Protein AF-A0A7S6S3A2-F1 (afdb_monomer)

Foldseek 3Di:
DDPDDPDDDDPPPCVCVVLVVLLVLLVVLLVLLLVLLVVLLVLVLVCQAPPFDQDPDPVLQVQCVVVLDSVSSVVVSVVVSVVLSVVLNVCSRPPVSVVSSVVSSVVSVVVVVVSVVCVVCVPDVVVVVVCCVPDDVSRTHHRDD

pLDDT: mean 70.83, std 6.96, range [51.78, 80.69]

Secondary structure (DSSP, 8-state):
-------------TTHHHHHHHHHHHHHHHHHHHHHHHHHHHHHHHHHHHT-EE---HHHHHHHHHH--HHHHHHHHHHHHHHHHHHHHHTTTSHHHHHHHHHHHHHHHHHHHHHHHHHHHTT-HHHHHHHHHHS-GGGEE----

Radius of gyration: 23.13 Å; Cα contacts (8 Å, |Δi|>4): 95; chains: 1; bounding box: 37×26×93 Å

Sequence (145 aa):
MPFATPALPTPDLPEHAPLRARGRRVTMLLAMIVLLSAADLAATITHLRTIGMVEANPIAYTIIQHTQSAFSLACYKGLTVLVCVLLLYRLRFVPQGEIAAWFGVLVLMLLTAYWGVYATHGHEPEVLATLGERLPHERWVTLRD

Solvent-accessible surface area (backbone atoms only — not comparable to full-atom values): 8358 Å² total; per-residue (Å²): 132,86,81,80,75,78,80,72,80,77,73,84,56,72,82,55,53,64,54,52,55,44,34,52,51,43,52,51,49,47,52,50,44,54,53,52,53,50,51,51,49,52,53,51,50,56,41,28,56,74,76,31,43,73,53,85,47,71,66,59,41,53,50,39,71,76,60,62,36,70,63,62,53,50,50,53,56,49,49,55,52,49,52,52,48,52,53,43,60,71,30,33,88,41,76,67,26,51,55,54,46,52,50,52,45,50,51,52,50,51,51,51,52,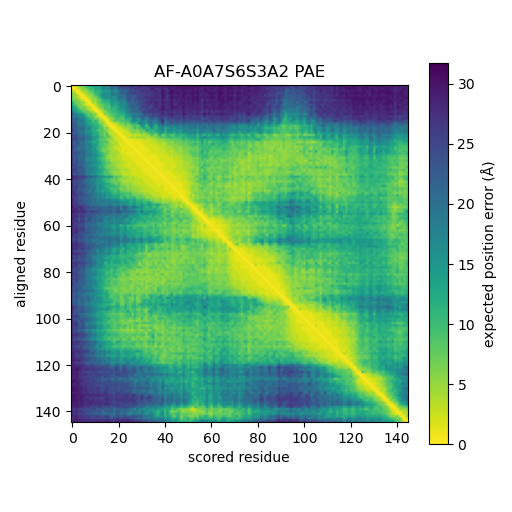47,47,54,52,45,67,66,52,69,72,39,68,66,55,53,51,54,50,57,71,74,40,72,84,80,49,65,44,66,53,74,131

Structure (mmCIF, N/CA/C/O backbone):
data_AF-A0A7S6S3A2-F1
#
_entry.id   AF-A0A7S6S3A2-F1
#
loop_
_atom_site.group_PDB
_atom_site.id
_atom_site.type_symbol
_atom_site.label_atom_id
_atom_site.label_alt_id
_atom_site.label_comp_id
_atom_site.label_asym_id
_atom_site.label_entity_id
_atom_site.label_seq_id
_atom_site.pdbx_PDB_ins_code
_atom_site.Cartn_x
_atom_site.Cartn_y
_atom_site.Cartn_z
_atom_site.occupancy
_atom_site.B_iso_or_equiv
_atom_site.auth_seq_id
_atom_site.auth_comp_id
_atom_site.auth_asym_id
_atom_site.auth_atom_id
_atom_site.pdbx_PDB_model_num
ATOM 1 N N . MET A 1 1 ? -1.509 3.215 64.040 1.00 55.94 1 MET A N 1
ATOM 2 C CA . MET A 1 1 ? -0.878 2.695 62.808 1.00 55.94 1 MET A CA 1
ATOM 3 C C . MET A 1 1 ? -1.972 2.557 61.760 1.00 55.94 1 MET A C 1
ATOM 5 O O . MET A 1 1 ? -2.923 1.838 62.046 1.00 55.94 1 MET A O 1
ATOM 9 N N . PRO A 1 2 ? -1.939 3.286 60.632 1.00 64.38 2 PRO A N 1
ATOM 10 C CA . PRO A 1 2 ? -2.954 3.123 59.601 1.00 64.38 2 PRO A CA 1
ATOM 11 C C . PRO A 1 2 ? -2.679 1.821 58.840 1.00 64.38 2 PRO A C 1
ATOM 13 O O . PRO A 1 2 ? -1.575 1.603 58.345 1.00 64.38 2 PRO A O 1
ATOM 16 N N . PHE A 1 3 ? -3.674 0.938 58.797 1.00 68.94 3 PHE A N 1
ATOM 17 C CA . PHE A 1 3 ? -3.671 -0.241 57.940 1.00 68.94 3 PHE A CA 1
ATOM 18 C C . PHE A 1 3 ? -3.644 0.226 56.480 1.00 68.94 3 PHE A C 1
ATOM 20 O O . PHE A 1 3 ? -4.584 0.869 56.019 1.00 68.94 3 PHE A O 1
ATOM 27 N N . ALA A 1 4 ? -2.562 -0.073 55.761 1.00 69.06 4 ALA A N 1
ATOM 28 C CA . ALA A 1 4 ? -2.519 0.078 54.315 1.00 69.06 4 ALA A CA 1
ATOM 29 C C . ALA A 1 4 ? -3.462 -0.966 53.704 1.00 69.06 4 ALA A C 1
ATOM 31 O O . ALA A 1 4 ? -3.177 -2.163 53.732 1.00 69.06 4 ALA A O 1
ATOM 32 N N . THR A 1 5 ? -4.615 -0.526 53.209 1.00 70.56 5 THR A N 1
ATOM 33 C CA . THR A 1 5 ? -5.552 -1.384 52.486 1.00 70.56 5 THR A CA 1
ATOM 34 C C . THR A 1 5 ? -4.856 -1.883 51.215 1.00 70.56 5 THR A C 1
ATOM 36 O O . THR A 1 5 ? -4.422 -1.051 50.413 1.00 70.56 5 THR A O 1
ATOM 39 N N . PRO A 1 6 ? -4.709 -3.201 50.996 1.00 71.81 6 PRO A N 1
ATOM 40 C CA . PRO A 1 6 ? -4.172 -3.699 49.738 1.00 71.81 6 PRO A CA 1
ATOM 41 C C . PRO A 1 6 ? -5.124 -3.281 48.615 1.00 71.81 6 PRO A C 1
ATOM 43 O O . PRO A 1 6 ? -6.328 -3.529 48.694 1.00 71.81 6 PRO A O 1
ATOM 46 N N . ALA A 1 7 ? -4.593 -2.605 47.594 1.00 69.62 7 ALA A N 1
ATOM 47 C CA . ALA A 1 7 ? -5.351 -2.263 46.401 1.00 69.62 7 ALA A CA 1
ATOM 48 C C . ALA A 1 7 ? -5.899 -3.561 45.792 1.00 69.62 7 ALA A C 1
ATOM 50 O O . ALA A 1 7 ? -5.135 -4.398 45.310 1.00 69.62 7 ALA A O 1
ATOM 51 N N . LEU A 1 8 ? -7.217 -3.754 45.881 1.00 73.94 8 LEU A N 1
ATOM 52 C CA . LEU A 1 8 ? -7.899 -4.876 45.249 1.00 73.94 8 LEU A CA 1
ATOM 53 C C . LEU A 1 8 ? -7.560 -4.859 43.751 1.00 73.94 8 LEU A C 1
ATOM 55 O O . LEU A 1 8 ? -7.717 -3.808 43.123 1.00 73.94 8 LEU A O 1
ATOM 59 N N . PRO A 1 9 ? -7.106 -5.982 43.163 1.00 71.56 9 PRO A N 1
ATOM 60 C CA . PRO A 1 9 ? -6.947 -6.073 41.722 1.00 71.56 9 PRO A CA 1
ATOM 61 C C . PRO A 1 9 ? -8.315 -5.806 41.103 1.00 71.56 9 PRO A C 1
ATOM 63 O O . PRO A 1 9 ? -9.255 -6.564 41.335 1.00 71.56 9 PRO A O 1
ATOM 66 N N . THR A 1 10 ? -8.447 -4.691 40.383 1.00 71.12 10 THR A N 1
ATOM 67 C CA . THR A 1 10 ? -9.675 -4.353 39.667 1.00 71.12 10 THR A CA 1
ATOM 68 C C . THR A 1 10 ? -9.965 -5.501 38.706 1.00 71.12 10 THR A C 1
ATOM 70 O O . THR A 1 10 ? -9.163 -5.712 37.792 1.00 71.12 10 THR A O 1
ATOM 73 N N . PRO A 1 11 ? -11.042 -6.280 38.912 1.00 68.50 11 PRO A N 1
ATOM 74 C CA . PRO A 1 11 ? -11.401 -7.325 37.972 1.00 68.50 11 PRO A CA 1
ATOM 75 C C . PRO A 1 11 ? -11.637 -6.652 36.623 1.00 68.50 11 PRO A C 1
ATOM 77 O O . PRO A 1 11 ? -12.373 -5.668 36.553 1.00 68.50 11 PRO A O 1
ATOM 80 N N . ASP A 1 12 ? -10.970 -7.142 35.576 1.00 66.19 12 ASP A N 1
ATOM 81 C CA . ASP A 1 12 ? -11.186 -6.695 34.202 1.00 66.19 12 ASP A CA 1
ATOM 82 C C . ASP A 1 12 ? -12.681 -6.839 33.883 1.00 66.19 12 ASP A C 1
ATOM 84 O O . ASP A 1 12 ? -13.176 -7.932 33.599 1.00 66.19 12 ASP A O 1
ATOM 88 N N . LEU A 1 13 ? -13.426 -5.738 33.992 1.00 66.62 13 LEU A N 1
ATOM 89 C CA . LEU A 1 13 ? -14.858 -5.742 33.743 1.00 66.62 13 LEU A CA 1
ATOM 90 C C . LEU A 1 13 ? -15.096 -6.125 32.270 1.00 66.62 13 LEU A C 1
ATOM 92 O O . LEU A 1 13 ? -14.373 -5.659 31.377 1.00 66.62 13 LEU A O 1
ATOM 96 N N . PRO A 1 14 ? -16.117 -6.953 31.979 1.00 61.69 14 PRO A N 1
ATOM 97 C CA . PRO A 1 14 ? -16.392 -7.478 30.638 1.00 61.69 14 PRO A CA 1
ATOM 98 C C . PRO A 1 14 ? -16.623 -6.391 29.576 1.00 61.69 14 PRO A C 1
ATOM 100 O O . PRO A 1 14 ? -16.543 -6.671 28.382 1.00 61.69 14 PRO A O 1
ATOM 103 N N . GLU A 1 15 ? -16.841 -5.144 29.990 1.00 60.09 15 GLU A N 1
ATOM 104 C CA . GLU A 1 15 ? -16.982 -3.966 29.135 1.00 60.09 15 GLU A CA 1
ATOM 105 C C . GLU A 1 15 ? -15.764 -3.721 28.218 1.00 60.09 15 GLU A C 1
ATOM 107 O O . GLU A 1 15 ? -15.911 -3.250 27.088 1.00 60.09 15 GLU A O 1
ATOM 112 N N . HIS A 1 16 ? -14.555 -4.126 28.630 1.00 60.06 16 HIS A N 1
ATOM 113 C CA . HIS A 1 16 ? -13.342 -3.968 27.814 1.00 60.06 16 HIS A CA 1
ATOM 114 C C . HIS A 1 16 ? -13.071 -5.134 26.847 1.00 60.06 16 HIS A C 1
ATOM 116 O O . HIS A 1 16 ? -12.306 -4.975 25.888 1.00 60.06 16 HIS A O 1
ATOM 122 N N . ALA A 1 17 ? -13.696 -6.297 27.047 1.00 62.97 17 ALA A N 1
ATOM 123 C CA . ALA A 1 17 ? -13.529 -7.468 26.186 1.00 62.97 17 ALA A CA 1
ATOM 124 C C . ALA A 1 17 ? -13.963 -7.241 24.716 1.00 62.97 17 ALA A C 1
ATOM 126 O O . ALA A 1 17 ? -13.180 -7.576 23.816 1.00 62.97 17 ALA A O 1
ATOM 127 N N . PRO A 1 18 ? -15.134 -6.633 24.413 1.00 66.06 18 PRO A N 1
ATOM 128 C CA . PRO A 1 18 ? -15.559 -6.421 23.027 1.00 66.06 18 PRO A CA 1
ATOM 129 C C . PRO A 1 18 ? -14.679 -5.405 22.286 1.00 66.06 18 PRO A C 1
ATOM 131 O O . PRO A 1 18 ? -14.408 -5.579 21.096 1.00 66.06 18 PRO A O 1
ATOM 134 N N . LEU A 1 19 ? -14.166 -4.382 22.978 1.00 67.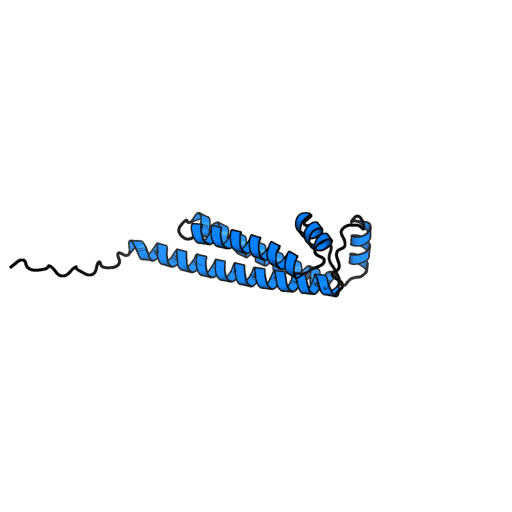06 19 LEU A N 1
ATOM 135 C CA . LEU A 1 19 ? -13.263 -3.382 22.395 1.00 67.06 19 LEU A CA 1
ATOM 136 C C . LEU A 1 19 ? -11.891 -3.983 22.050 1.00 67.06 19 LEU A C 1
ATOM 138 O O . LEU A 1 19 ? -11.350 -3.715 20.974 1.00 67.06 19 LEU A O 1
ATOM 142 N N . ARG A 1 20 ? -11.347 -4.854 22.914 1.00 69.50 20 ARG A N 1
ATOM 143 C CA . ARG A 1 20 ? -10.081 -5.568 22.658 1.00 69.50 20 ARG A CA 1
ATOM 144 C C . ARG A 1 20 ? -10.194 -6.546 21.485 1.00 69.50 20 ARG A C 1
ATOM 146 O O . ARG A 1 20 ? -9.279 -6.620 20.664 1.00 69.50 20 ARG A O 1
ATOM 153 N N . ALA A 1 21 ? -11.315 -7.262 21.364 1.00 74.00 21 ALA A N 1
ATOM 154 C CA . ALA A 1 21 ? -11.553 -8.183 20.251 1.00 74.00 21 ALA A CA 1
ATOM 155 C C . ALA A 1 21 ? -11.629 -7.458 18.894 1.00 74.00 21 ALA A C 1
ATOM 157 O O . ALA A 1 21 ? -11.037 -7.928 17.920 1.00 74.00 21 ALA A O 1
ATOM 158 N N . ARG A 1 22 ? -12.296 -6.296 18.840 1.00 71.31 22 ARG A N 1
ATOM 159 C CA . ARG A 1 22 ? -12.365 -5.437 17.641 1.00 71.31 22 ARG A CA 1
ATOM 160 C C . ARG A 1 22 ? -11.002 -4.873 17.265 1.00 71.31 22 ARG A C 1
ATOM 162 O O . ARG A 1 22 ? -10.579 -5.021 16.122 1.00 71.31 22 ARG A O 1
ATOM 169 N N . GLY A 1 23 ? -10.269 -4.337 18.243 1.00 71.50 23 GLY A N 1
ATOM 170 C CA . GLY A 1 23 ? -8.912 -3.837 18.028 1.00 71.50 23 GLY A CA 1
ATOM 171 C C . GLY A 1 23 ? -7.994 -4.898 17.417 1.00 71.50 23 GLY A C 1
ATOM 172 O O . GLY A 1 23 ? -7.297 -4.612 16.449 1.00 71.50 23 GLY A O 1
ATOM 173 N N . ARG A 1 24 ? -8.058 -6.148 17.904 1.00 78.56 24 ARG A N 1
ATOM 174 C CA . ARG A 1 24 ? -7.281 -7.271 17.352 1.00 78.56 24 ARG A CA 1
ATOM 175 C C . ARG A 1 24 ? -7.639 -7.580 15.895 1.00 78.56 24 ARG A C 1
ATOM 177 O O . ARG A 1 24 ? -6.731 -7.799 15.097 1.00 78.56 24 ARG A O 1
ATOM 184 N N . ARG A 1 25 ? -8.930 -7.575 15.538 1.00 78.81 25 ARG A N 1
ATOM 185 C CA . ARG A 1 25 ? -9.388 -7.795 14.152 1.00 78.81 25 ARG A CA 1
ATOM 186 C C . ARG A 1 25 ? -8.880 -6.702 13.217 1.00 78.81 25 ARG A C 1
ATOM 188 O O . ARG A 1 25 ? -8.285 -7.016 12.194 1.00 78.81 25 ARG A O 1
ATOM 195 N N . VAL A 1 26 ? -9.026 -5.435 13.604 1.00 76.25 26 VAL A N 1
ATOM 196 C CA . VAL A 1 26 ? -8.531 -4.302 12.808 1.00 76.25 26 VAL A CA 1
ATOM 197 C C . VAL A 1 26 ? -7.008 -4.355 12.664 1.00 76.25 26 VAL A C 1
ATOM 199 O O . VAL A 1 26 ? -6.495 -4.122 11.577 1.00 76.25 26 VAL A O 1
ATOM 202 N N . THR A 1 27 ? -6.264 -4.732 13.710 1.00 77.75 27 THR A N 1
ATOM 203 C CA . THR A 1 27 ? -4.804 -4.911 13.614 1.00 77.75 27 THR A CA 1
ATOM 204 C C . THR A 1 27 ? -4.409 -6.039 12.654 1.00 77.75 27 THR A C 1
ATOM 206 O O . THR A 1 27 ? -3.461 -5.865 11.895 1.00 77.75 27 THR A O 1
ATOM 209 N N . MET A 1 28 ? -5.141 -7.159 12.623 1.00 80.31 28 MET A N 1
ATOM 210 C CA . MET A 1 28 ? -4.910 -8.224 11.634 1.00 80.31 28 MET A CA 1
ATOM 211 C C . MET A 1 28 ? -5.215 -7.756 10.203 1.00 80.31 28 MET A C 1
ATOM 213 O O . MET A 1 28 ? -4.426 -8.025 9.300 1.00 80.31 28 MET A O 1
ATOM 217 N N . LEU A 1 29 ? -6.308 -7.011 9.997 1.00 76.88 29 LEU A N 1
ATOM 218 C CA . LEU A 1 29 ? -6.640 -6.421 8.693 1.00 76.88 29 LEU A CA 1
ATOM 219 C C . LEU A 1 29 ? -5.566 -5.421 8.241 1.00 76.88 29 LEU A C 1
ATOM 221 O O . LEU A 1 29 ? -5.163 -5.442 7.084 1.00 76.88 29 LEU A O 1
ATOM 225 N N . LEU A 1 30 ? -5.043 -4.600 9.154 1.00 77.56 30 LEU A N 1
ATOM 226 C CA . LEU A 1 30 ? -3.943 -3.675 8.869 1.00 77.56 30 LEU A CA 1
ATOM 227 C C . LEU A 1 30 ? -2.656 -4.405 8.487 1.00 77.56 30 LEU A C 1
ATOM 229 O O . LEU A 1 30 ? -1.990 -3.999 7.540 1.00 77.56 30 LEU A O 1
ATOM 233 N N . ALA A 1 31 ? -2.320 -5.493 9.183 1.00 80.69 31 ALA A N 1
ATOM 234 C CA . ALA A 1 31 ? -1.171 -6.317 8.822 1.00 80.69 31 ALA A CA 1
ATOM 235 C C . ALA A 1 31 ? -1.327 -6.905 7.409 1.00 80.69 31 ALA A C 1
ATOM 237 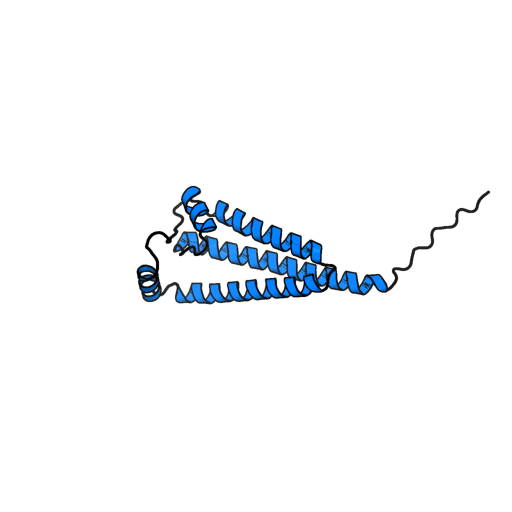O O . ALA A 1 31 ? -0.381 -6.875 6.626 1.00 80.69 31 ALA A O 1
ATOM 238 N N . MET A 1 32 ? -2.532 -7.366 7.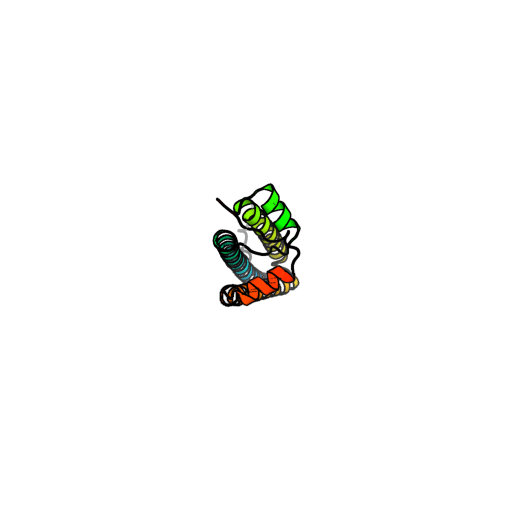056 1.00 78.00 32 MET A N 1
ATOM 239 C CA . MET A 1 32 ? -2.832 -7.850 5.706 1.00 78.00 32 MET A CA 1
ATOM 240 C C . MET A 1 32 ? -2.739 -6.744 4.656 1.00 78.00 32 MET A C 1
ATOM 242 O O . MET A 1 32 ? -2.146 -6.971 3.609 1.00 78.00 32 MET A O 1
ATOM 246 N N . ILE A 1 33 ? -3.247 -5.542 4.943 1.00 80.50 33 ILE A N 1
ATOM 247 C CA . ILE A 1 33 ? -3.101 -4.364 4.073 1.00 80.50 33 ILE A CA 1
ATOM 248 C C . ILE A 1 33 ? -1.621 -4.090 3.796 1.00 80.50 33 ILE A C 1
ATOM 250 O O . ILE A 1 33 ? -1.234 -3.968 2.640 1.00 80.50 33 ILE A O 1
ATOM 254 N N . VAL A 1 34 ? -0.781 -4.056 4.835 1.00 80.12 34 VAL A N 1
ATOM 255 C CA . VAL A 1 34 ? 0.660 -3.802 4.688 1.00 80.12 34 VAL A CA 1
ATOM 256 C C . VAL A 1 34 ? 1.332 -4.871 3.828 1.00 80.12 34 VAL A C 1
ATOM 258 O O . VAL A 1 34 ? 2.078 -4.531 2.911 1.00 80.12 34 VAL A O 1
ATOM 261 N N . LEU A 1 35 ? 1.059 -6.151 4.092 1.00 80.12 35 LEU A N 1
ATOM 262 C CA . LEU A 1 35 ? 1.634 -7.256 3.321 1.00 80.12 35 LEU A CA 1
ATOM 263 C C . LEU A 1 35 ? 1.195 -7.214 1.854 1.00 80.12 35 LEU A C 1
ATOM 265 O O . LEU A 1 35 ? 2.026 -7.355 0.959 1.00 80.12 35 LEU A O 1
ATOM 269 N N . LEU A 1 36 ? -0.093 -6.978 1.604 1.00 76.56 36 LEU A N 1
ATOM 270 C CA . LEU A 1 36 ? -0.652 -6.941 0.257 1.00 76.56 36 LEU A CA 1
ATOM 271 C C . LEU A 1 36 ? -0.141 -5.721 -0.524 1.00 76.56 36 LEU A C 1
ATOM 273 O O . LEU A 1 36 ? 0.230 -5.847 -1.685 1.00 76.56 36 LEU A O 1
ATOM 277 N N . SER A 1 37 ? -0.014 -4.562 0.129 1.00 78.25 37 SER A N 1
ATOM 278 C CA . SER A 1 37 ? 0.610 -3.374 -0.463 1.00 78.25 37 SER A CA 1
ATOM 279 C C . SER A 1 37 ? 2.102 -3.562 -0.758 1.00 78.25 37 SER A C 1
ATOM 281 O O . SER A 1 37 ? 2.589 -3.046 -1.761 1.00 78.25 37 SER A O 1
ATOM 283 N N . ALA A 1 38 ? 2.840 -4.301 0.077 1.00 75.94 38 ALA A N 1
ATOM 284 C CA . ALA A 1 38 ? 4.242 -4.619 -0.194 1.00 75.94 38 ALA A CA 1
ATOM 285 C C . ALA A 1 38 ? 4.389 -5.557 -1.404 1.00 75.94 38 ALA A C 1
ATOM 287 O O . ALA A 1 38 ? 5.269 -5.347 -2.240 1.00 75.94 38 ALA A O 1
ATOM 288 N N . ALA A 1 39 ? 3.508 -6.554 -1.524 1.00 78.06 39 ALA A N 1
ATOM 289 C CA . ALA A 1 39 ? 3.472 -7.458 -2.671 1.00 78.06 39 ALA A CA 1
ATOM 290 C C . ALA A 1 39 ? 3.113 -6.725 -3.977 1.00 78.06 39 ALA A C 1
ATOM 292 O O . ALA A 1 39 ? 3.806 -6.902 -4.979 1.00 78.06 39 ALA A O 1
ATOM 293 N N . ASP A 1 40 ? 2.097 -5.852 -3.954 1.00 79.50 40 ASP A N 1
ATOM 294 C CA . ASP A 1 40 ? 1.720 -4.996 -5.093 1.00 79.50 40 ASP A CA 1
ATOM 295 C C . ASP A 1 40 ? 2.887 -4.108 -5.544 1.00 79.50 40 ASP A C 1
ATOM 297 O O . ASP A 1 40 ? 3.186 -3.992 -6.736 1.00 79.50 40 ASP A O 1
ATOM 301 N N . LEU A 1 41 ? 3.607 -3.525 -4.583 1.00 76.94 41 LEU A N 1
ATOM 302 C CA . LEU A 1 41 ? 4.762 -2.689 -4.875 1.00 76.94 41 LEU A CA 1
ATOM 303 C C . LEU A 1 41 ? 5.906 -3.489 -5.508 1.00 76.94 41 LEU A C 1
ATOM 305 O O . LEU A 1 41 ? 6.501 -3.027 -6.482 1.00 76.94 41 LEU A O 1
ATOM 309 N N . ALA A 1 42 ? 6.197 -4.685 -4.994 1.00 77.00 42 ALA A N 1
ATOM 310 C CA . ALA A 1 42 ? 7.207 -5.566 -5.572 1.00 77.00 42 ALA A CA 1
ATOM 311 C C . ALA A 1 42 ? 6.850 -5.952 -7.016 1.00 77.00 42 ALA A C 1
ATOM 313 O O . ALA A 1 42 ? 7.702 -5.854 -7.899 1.00 77.00 42 ALA A O 1
ATOM 314 N N . ALA A 1 43 ? 5.587 -6.306 -7.275 1.00 75.25 43 ALA A N 1
ATOM 315 C CA . ALA A 1 43 ? 5.097 -6.593 -8.621 1.00 75.25 43 ALA A CA 1
ATOM 316 C C . ALA A 1 43 ? 5.240 -5.375 -9.549 1.00 75.25 43 ALA A C 1
ATOM 318 O O . ALA A 1 43 ? 5.789 -5.504 -10.644 1.00 75.25 43 ALA A O 1
ATOM 319 N N . THR A 1 44 ? 4.849 -4.184 -9.077 1.00 75.62 44 THR A N 1
ATOM 320 C CA . THR A 1 44 ? 4.971 -2.925 -9.831 1.00 75.62 44 THR A CA 1
ATOM 321 C C . THR A 1 44 ? 6.429 -2.649 -10.220 1.00 75.62 44 THR A C 1
ATOM 323 O O . THR A 1 44 ? 6.712 -2.343 -11.376 1.00 75.62 44 THR A O 1
ATOM 326 N N . ILE A 1 45 ? 7.375 -2.773 -9.279 1.00 75.88 45 ILE A N 1
ATOM 327 C CA . ILE A 1 45 ? 8.804 -2.510 -9.527 1.00 75.88 45 ILE A CA 1
ATOM 328 C C . ILE A 1 45 ? 9.386 -3.520 -10.517 1.00 75.88 45 ILE A C 1
ATOM 330 O O . ILE A 1 45 ? 10.104 -3.126 -11.438 1.00 75.88 45 ILE A O 1
ATOM 334 N N . THR A 1 46 ? 9.074 -4.807 -10.355 1.00 74.19 46 THR A N 1
ATOM 335 C CA . THR A 1 46 ? 9.538 -5.850 -11.278 1.00 74.19 46 THR A CA 1
ATOM 336 C C . THR A 1 46 ? 9.024 -5.595 -12.693 1.00 74.19 46 THR A C 1
ATOM 338 O O . THR A 1 46 ? 9.791 -5.707 -13.648 1.00 74.19 46 THR A O 1
ATOM 341 N N . HIS A 1 47 ? 7.764 -5.186 -12.849 1.00 70.81 47 HIS A N 1
ATOM 342 C CA . HIS A 1 47 ? 7.191 -4.883 -14.161 1.00 70.81 47 HIS A CA 1
ATOM 343 C C . HIS A 1 47 ? 7.796 -3.612 -14.788 1.00 70.81 47 HIS A C 1
ATOM 345 O O . HIS A 1 47 ? 8.185 -3.617 -15.956 1.00 70.81 47 HIS A O 1
ATOM 351 N N . LEU A 1 48 ? 7.986 -2.553 -13.991 1.00 73.62 48 LEU A N 1
ATOM 352 C CA . LEU A 1 48 ? 8.640 -1.304 -14.410 1.00 73.62 48 LEU A CA 1
ATOM 353 C C . LEU A 1 48 ? 10.082 -1.497 -14.903 1.00 73.62 48 LEU A C 1
ATOM 355 O O . LEU A 1 48 ? 10.515 -0.778 -15.802 1.00 73.62 48 LEU A O 1
ATOM 359 N N . ARG A 1 49 ? 10.828 -2.434 -14.302 1.00 71.31 49 ARG A N 1
ATOM 360 C CA . ARG A 1 49 ? 12.220 -2.743 -14.675 1.00 71.31 49 ARG A CA 1
ATOM 361 C C . ARG A 1 49 ? 12.347 -3.670 -15.880 1.00 71.31 49 ARG A C 1
ATOM 363 O O . ARG A 1 49 ? 13.374 -3.654 -16.542 1.00 71.31 49 ARG A O 1
ATOM 370 N N . THR A 1 50 ? 11.347 -4.508 -16.136 1.00 68.69 50 THR A N 1
ATOM 371 C CA . THR A 1 50 ? 11.422 -5.527 -17.196 1.00 68.69 50 THR A CA 1
ATOM 372 C C . THR A 1 50 ? 10.807 -5.043 -18.501 1.00 68.69 50 THR A C 1
ATOM 374 O O . THR A 1 50 ? 11.435 -5.153 -19.549 1.00 68.69 50 THR A O 1
ATOM 377 N N . ILE A 1 51 ? 9.592 -4.500 -18.439 1.00 66.31 51 ILE A N 1
ATOM 378 C CA . ILE A 1 51 ? 8.777 -4.170 -19.619 1.00 66.31 51 ILE A CA 1
ATOM 379 C C . ILE A 1 51 ? 8.539 -2.655 -19.704 1.00 66.31 51 ILE A C 1
ATOM 381 O O . ILE A 1 51 ? 8.414 -2.095 -20.793 1.00 66.31 51 ILE A O 1
ATOM 385 N N . GLY A 1 52 ? 8.537 -1.976 -18.555 1.00 66.12 52 GLY A N 1
ATOM 386 C CA . GLY A 1 52 ? 7.997 -0.628 -18.435 1.00 66.12 52 GLY A CA 1
ATOM 387 C C . GLY A 1 52 ? 6.478 -0.660 -18.326 1.00 66.12 52 GLY A C 1
ATOM 388 O O . GLY A 1 52 ? 5.830 -1.665 -18.618 1.00 66.12 52 GLY A O 1
ATOM 389 N N . MET A 1 53 ? 5.894 0.436 -17.855 1.00 69.62 53 MET A N 1
ATOM 390 C CA . MET A 1 53 ? 4.443 0.550 -17.766 1.00 69.62 53 MET A CA 1
ATOM 391 C C . MET A 1 53 ? 3.980 1.969 -18.056 1.00 69.62 53 MET A C 1
ATOM 393 O O . MET A 1 53 ? 4.720 2.944 -17.893 1.00 69.62 53 MET A O 1
ATOM 397 N N . VAL A 1 54 ? 2.716 2.080 -18.449 1.00 65.69 54 VAL A N 1
ATOM 398 C CA . VAL A 1 54 ? 2.024 3.363 -18.491 1.00 65.69 54 VAL A CA 1
ATOM 399 C C . VAL A 1 54 ? 1.660 3.733 -17.060 1.00 65.69 54 VAL A C 1
ATOM 401 O O . VAL A 1 54 ? 0.777 3.127 -16.452 1.00 65.69 54 VAL A O 1
ATOM 404 N N . GLU A 1 55 ? 2.332 4.741 -16.515 1.00 66.81 55 GLU A N 1
ATOM 405 C CA . GLU A 1 55 ? 1.990 5.267 -15.198 1.00 66.81 55 GLU A CA 1
ATOM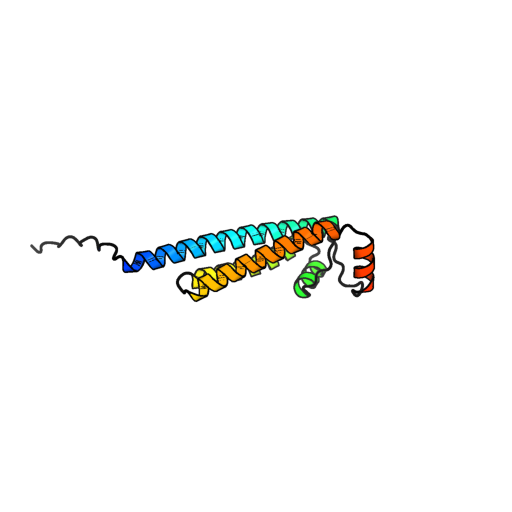 406 C C . GLU A 1 55 ? 0.805 6.235 -15.339 1.00 66.81 55 GLU A C 1
ATOM 408 O O . GLU A 1 55 ? 0.928 7.347 -15.857 1.00 66.81 55 GLU A O 1
ATOM 413 N N . ALA A 1 56 ? -0.375 5.801 -14.891 1.00 63.38 56 ALA A N 1
ATOM 414 C CA . ALA A 1 56 ? -1.584 6.624 -14.926 1.00 63.38 56 ALA A CA 1
ATOM 415 C C . ALA A 1 56 ? -1.572 7.736 -13.863 1.00 63.38 56 ALA A C 1
ATOM 417 O O . ALA A 1 56 ? -2.286 8.730 -14.004 1.00 63.38 56 ALA A O 1
ATOM 418 N N . ASN A 1 57 ? -0.771 7.586 -12.801 1.00 70.44 57 ASN A N 1
ATOM 419 C CA . ASN A 1 57 ? -0.655 8.584 -11.748 1.00 70.44 57 ASN A CA 1
ATOM 420 C C . ASN A 1 57 ? 0.328 9.701 -12.169 1.00 70.44 57 ASN A C 1
ATOM 422 O O . ASN A 1 57 ? 1.536 9.458 -12.225 1.00 70.44 57 ASN A O 1
ATOM 426 N N . PRO A 1 58 ? -0.146 10.943 -12.398 1.00 68.62 58 PRO A N 1
ATOM 427 C CA . PRO A 1 58 ? 0.702 12.035 -12.878 1.00 68.62 58 PRO A CA 1
ATOM 428 C C . PRO A 1 58 ? 1.818 12.409 -11.892 1.00 68.62 58 PRO A C 1
ATOM 430 O O . PRO A 1 58 ? 2.869 12.875 -12.320 1.00 68.62 58 PRO A O 1
ATOM 433 N N . ILE A 1 59 ? 1.625 12.177 -10.587 1.00 73.06 59 ILE A N 1
ATOM 434 C CA . ILE A 1 59 ? 2.639 12.443 -9.553 1.00 73.06 59 ILE A CA 1
ATOM 435 C C . ILE A 1 59 ? 3.720 11.360 -9.573 1.00 73.06 59 ILE A C 1
ATOM 437 O O . ILE A 1 59 ? 4.908 11.655 -9.486 1.00 73.06 59 ILE A O 1
ATOM 441 N N . ALA A 1 60 ? 3.322 10.096 -9.707 1.00 69.56 60 ALA A N 1
ATOM 442 C CA . ALA A 1 60 ? 4.274 8.997 -9.823 1.00 69.56 60 ALA A CA 1
ATOM 443 C C . ALA A 1 60 ? 5.120 9.139 -11.096 1.00 69.56 60 ALA A C 1
ATOM 445 O O . ALA A 1 60 ? 6.338 8.979 -11.051 1.00 69.56 60 ALA A O 1
ATOM 446 N N . TYR A 1 61 ? 4.486 9.537 -12.200 1.00 70.56 61 TYR A N 1
ATOM 447 C CA . TYR A 1 61 ? 5.153 9.804 -13.466 1.00 70.56 61 TYR A CA 1
ATOM 448 C C . TYR A 1 61 ? 6.237 10.886 -13.338 1.00 70.56 61 TYR A C 1
ATOM 450 O O . TYR A 1 61 ? 7.379 10.647 -13.728 1.00 70.56 61 TYR A O 1
ATOM 458 N N . THR A 1 62 ? 5.932 12.045 -12.740 1.00 73.19 62 THR A N 1
ATOM 459 C CA . THR A 1 62 ? 6.928 13.120 -12.571 1.00 73.19 62 THR A CA 1
ATOM 460 C C . THR A 1 62 ? 8.073 12.707 -11.649 1.00 73.19 62 THR A C 1
ATOM 462 O O . THR A 1 62 ? 9.228 13.029 -11.926 1.00 73.19 62 THR A O 1
ATOM 465 N N . ILE A 1 63 ? 7.793 11.935 -10.594 1.00 75.62 63 ILE A N 1
ATOM 466 C CA . ILE A 1 63 ? 8.825 11.395 -9.699 1.00 75.62 63 ILE A CA 1
ATOM 467 C C . ILE A 1 63 ? 9.774 10.460 -10.452 1.00 75.62 63 ILE A C 1
ATOM 469 O O . ILE A 1 63 ? 10.993 10.573 -10.285 1.00 75.62 63 ILE A O 1
ATOM 473 N N . ILE A 1 64 ? 9.251 9.554 -11.284 1.00 74.31 64 ILE A N 1
ATOM 474 C CA . ILE A 1 64 ? 10.100 8.641 -12.057 1.00 74.31 64 ILE A CA 1
ATOM 475 C C . ILE A 1 64 ? 10.883 9.414 -13.120 1.00 74.31 64 ILE A C 1
ATOM 477 O O . ILE A 1 64 ? 12.074 9.163 -13.271 1.00 74.31 64 ILE A O 1
ATOM 481 N N . GLN A 1 65 ? 10.277 10.401 -13.787 1.00 72.81 65 GLN A N 1
ATOM 482 C CA . GLN A 1 65 ? 10.983 11.236 -14.762 1.00 72.81 65 GLN A CA 1
ATOM 483 C C . GLN A 1 65 ? 12.168 11.983 -14.145 1.00 72.81 65 GLN A C 1
ATOM 485 O O . GLN A 1 65 ? 13.261 11.944 -14.707 1.00 72.81 65 GLN A O 1
ATOM 490 N N . HIS A 1 66 ? 11.978 12.609 -12.980 1.00 73.50 66 HIS A N 1
ATOM 491 C CA . HIS A 1 66 ? 13.024 13.391 -12.319 1.00 73.50 66 HIS A CA 1
ATOM 492 C C . HIS A 1 66 ? 14.065 12.545 -11.581 1.00 73.50 66 HIS A C 1
ATOM 494 O O . HIS A 1 66 ? 15.229 12.933 -11.532 1.00 73.50 66 HIS A O 1
ATOM 500 N N . THR A 1 67 ? 13.665 11.416 -10.987 1.00 70.75 67 THR A N 1
ATOM 501 C CA . THR A 1 67 ? 14.570 10.612 -10.145 1.00 70.75 67 THR A CA 1
ATOM 502 C C . THR A 1 67 ? 15.181 9.426 -10.891 1.00 70.75 67 THR A C 1
ATOM 504 O O . THR A 1 67 ? 16.186 8.895 -10.432 1.00 70.75 67 THR A O 1
ATOM 507 N N . GLN A 1 68 ? 14.557 8.968 -11.987 1.00 68.75 68 GLN A N 1
ATOM 508 C CA . GLN A 1 68 ? 14.919 7.752 -12.736 1.00 68.75 68 GLN A CA 1
ATOM 509 C C . GLN A 1 68 ? 15.189 6.547 -11.816 1.00 68.75 68 GLN A C 1
ATOM 511 O O . GLN A 1 68 ? 16.054 5.721 -12.078 1.00 68.75 68 GLN A O 1
ATOM 516 N N . SER A 1 69 ? 14.465 6.447 -10.695 1.00 72.62 69 SER A N 1
ATOM 517 C CA . SER A 1 69 ? 14.728 5.431 -9.676 1.00 72.62 69 SER A CA 1
ATOM 518 C C . SER A 1 69 ? 13.449 4.771 -9.182 1.00 72.62 69 SER A C 1
ATOM 520 O O . SER A 1 69 ? 12.536 5.438 -8.686 1.00 72.62 69 SER A O 1
ATOM 522 N N . ALA A 1 70 ? 13.434 3.434 -9.226 1.00 71.56 70 ALA A N 1
ATOM 523 C CA . ALA A 1 70 ? 12.389 2.599 -8.628 1.00 71.56 70 ALA A CA 1
ATOM 524 C C . ALA A 1 70 ? 12.201 2.882 -7.129 1.00 71.56 70 ALA A C 1
ATOM 526 O O . ALA A 1 70 ? 11.099 2.752 -6.598 1.00 71.56 70 ALA A O 1
ATOM 527 N N . PHE A 1 71 ? 13.278 3.273 -6.441 1.00 70.56 71 PHE A N 1
ATOM 528 C CA . PHE A 1 71 ? 13.265 3.496 -5.000 1.00 70.56 71 PHE A CA 1
ATOM 529 C C . PHE A 1 71 ? 12.422 4.719 -4.614 1.00 70.56 71 PHE A C 1
ATOM 531 O O . PHE A 1 71 ? 11.679 4.672 -3.640 1.00 70.56 71 PHE A O 1
ATOM 538 N N . SER A 1 72 ? 12.462 5.788 -5.414 1.00 72.06 72 SER A N 1
ATOM 539 C CA . SER A 1 72 ? 11.672 7.003 -5.167 1.00 72.06 72 SER A CA 1
ATOM 540 C C . SER A 1 72 ? 10.166 6.728 -5.260 1.00 72.06 72 SER A C 1
ATOM 542 O O . SER A 1 72 ? 9.383 7.139 -4.400 1.00 72.06 72 SER A O 1
ATOM 544 N N . LEU A 1 73 ? 9.769 5.920 -6.249 1.00 74.94 73 LEU A N 1
ATOM 545 C CA . LEU A 1 73 ? 8.392 5.454 -6.397 1.00 74.94 73 LEU A CA 1
ATOM 546 C C . LEU A 1 73 ? 7.967 4.551 -5.230 1.00 74.94 73 LEU A C 1
ATOM 548 O O . LEU A 1 73 ? 6.866 4.706 -4.695 1.00 74.94 73 LEU A O 1
ATOM 552 N N . ALA A 1 74 ? 8.851 3.641 -4.810 1.00 75.12 74 ALA A N 1
ATOM 553 C CA . ALA A 1 74 ? 8.636 2.774 -3.656 1.00 75.12 74 ALA A CA 1
ATOM 554 C C . ALA A 1 74 ? 8.411 3.573 -2.369 1.00 75.12 74 ALA A C 1
ATOM 556 O O . ALA A 1 74 ? 7.473 3.287 -1.627 1.00 75.12 74 ALA A O 1
ATOM 557 N N . CYS A 1 75 ? 9.211 4.614 -2.133 1.00 75.56 75 CYS A N 1
ATOM 558 C CA . CYS A 1 75 ? 9.040 5.514 -0.998 1.00 75.56 75 CYS A CA 1
ATOM 559 C C . CYS A 1 75 ? 7.709 6.272 -1.053 1.00 75.56 75 CYS A C 1
ATOM 561 O O . CYS A 1 75 ? 7.023 6.341 -0.036 1.00 75.56 75 CYS A O 1
ATOM 563 N N . TYR A 1 76 ? 7.310 6.798 -2.216 1.00 76.19 76 TYR A N 1
ATOM 564 C CA . TYR A 1 76 ? 6.036 7.507 -2.374 1.00 76.19 76 TYR A CA 1
ATOM 565 C C . TYR A 1 76 ? 4.830 6.590 -2.114 1.00 76.19 76 TYR A C 1
ATOM 567 O O . TYR A 1 76 ? 3.987 6.894 -1.264 1.00 76.19 76 TYR A O 1
ATOM 575 N N . LYS A 1 77 ? 4.773 5.425 -2.777 1.00 78.31 77 LYS A N 1
ATOM 576 C CA . LYS A 1 77 ? 3.717 4.427 -2.539 1.00 78.31 77 LYS A CA 1
ATOM 577 C C . LYS A 1 77 ? 3.740 3.943 -1.083 1.00 78.31 77 LYS A C 1
ATOM 579 O O . LYS A 1 77 ? 2.694 3.912 -0.439 1.00 78.31 77 LYS A O 1
ATOM 584 N N . GLY A 1 78 ? 4.918 3.674 -0.525 1.00 75.94 78 GLY A N 1
ATOM 585 C CA . GLY A 1 78 ? 5.088 3.273 0.873 1.00 75.94 78 GLY A CA 1
ATOM 586 C C . GLY A 1 78 ? 4.566 4.310 1.871 1.00 75.94 78 GLY A C 1
ATOM 587 O O . GLY A 1 78 ? 3.861 3.951 2.811 1.00 75.94 78 GLY A O 1
ATOM 588 N N . LEU A 1 79 ? 4.836 5.599 1.648 1.00 78.81 79 LEU A N 1
ATOM 589 C CA . LEU A 1 79 ? 4.346 6.695 2.492 1.00 78.81 79 LEU A CA 1
ATOM 590 C C . LEU A 1 79 ? 2.821 6.792 2.486 1.00 78.81 79 LEU A C 1
ATOM 592 O O . LEU A 1 79 ? 2.215 6.929 3.546 1.00 78.81 79 LEU A O 1
ATOM 596 N N . THR A 1 80 ? 2.188 6.689 1.317 1.00 79.31 80 THR A N 1
ATOM 597 C CA . THR A 1 80 ? 0.718 6.756 1.225 1.00 79.31 80 THR A CA 1
ATOM 598 C C . THR A 1 80 ? 0.044 5.588 1.948 1.00 79.31 80 THR A C 1
ATOM 600 O O . THR A 1 80 ? -0.915 5.794 2.696 1.00 79.31 80 THR A O 1
ATOM 603 N N . VAL A 1 81 ? 0.598 4.378 1.820 1.00 80.06 81 VAL A N 1
ATOM 604 C CA . VAL A 1 81 ? 0.142 3.192 2.558 1.00 80.06 81 VAL A CA 1
ATOM 605 C C . VAL A 1 81 ? 0.349 3.381 4.057 1.00 80.06 81 VAL A C 1
ATOM 607 O O . VAL A 1 81 ? -0.570 3.128 4.832 1.00 80.06 81 VAL A O 1
ATOM 610 N N . LEU A 1 82 ? 1.511 3.882 4.482 1.00 75.31 82 LEU A N 1
ATOM 611 C CA . LEU A 1 82 ? 1.812 4.136 5.891 1.00 75.31 82 LEU A CA 1
ATOM 612 C C . LEU A 1 82 ? 0.825 5.136 6.507 1.00 75.31 82 LEU A C 1
ATOM 614 O O . LEU A 1 82 ? 0.302 4.890 7.592 1.00 75.31 82 LEU A O 1
ATOM 618 N N . VAL A 1 83 ? 0.523 6.233 5.808 1.00 79.00 83 VAL A N 1
ATOM 619 C CA . VAL A 1 83 ? -0.472 7.224 6.247 1.00 79.00 83 VAL A CA 1
ATOM 620 C C . VAL A 1 83 ? -1.859 6.589 6.355 1.00 79.00 83 VAL A C 1
ATOM 622 O O . VAL A 1 83 ? -2.534 6.771 7.368 1.00 79.00 83 VAL A O 1
ATOM 625 N N . CYS A 1 84 ? -2.267 5.794 5.365 1.00 78.44 84 CYS A N 1
ATOM 626 C CA . CYS A 1 84 ? -3.542 5.077 5.388 1.00 78.44 84 CYS A CA 1
ATOM 627 C C . CYS A 1 84 ? -3.636 4.113 6.586 1.00 78.44 84 CYS A C 1
ATOM 629 O O . CYS A 1 84 ? -4.603 4.143 7.351 1.00 78.44 84 CYS A O 1
ATOM 631 N N . VAL A 1 85 ? -2.589 3.317 6.816 1.00 77.25 85 VAL A N 1
ATOM 632 C CA . VAL A 1 85 ? -2.495 2.372 7.937 1.00 77.25 85 VAL A CA 1
ATOM 633 C C . VAL A 1 85 ? -2.505 3.105 9.278 1.00 77.25 85 VAL A C 1
ATOM 635 O O . VAL A 1 85 ? -3.204 2.680 10.194 1.00 77.25 85 VAL A O 1
ATOM 638 N N . LEU A 1 86 ? -1.790 4.226 9.408 1.00 80.06 86 LEU A N 1
ATOM 639 C CA . LEU A 1 86 ? -1.780 5.049 10.622 1.00 80.06 86 LEU A CA 1
ATOM 640 C C . LEU A 1 86 ? -3.164 5.629 10.934 1.00 80.06 86 LEU A C 1
ATOM 642 O O . LEU A 1 86 ? -3.591 5.598 12.091 1.00 80.06 86 LEU A O 1
ATOM 646 N N . LEU A 1 87 ? -3.879 6.122 9.920 1.00 77.38 87 LEU A N 1
ATOM 647 C CA . LEU A 1 87 ? -5.241 6.634 10.074 1.00 77.38 87 LEU A CA 1
ATOM 648 C C . LEU A 1 87 ? -6.199 5.528 10.527 1.00 77.38 87 LEU A C 1
ATOM 650 O O . LEU A 1 87 ? -6.893 5.687 11.533 1.00 77.38 87 LEU A O 1
ATOM 654 N N . LEU A 1 88 ? -6.181 4.373 9.860 1.00 75.19 88 LEU A N 1
ATOM 655 C CA . LEU A 1 88 ? -7.000 3.219 10.238 1.00 75.19 88 LEU A CA 1
ATOM 656 C C . LEU A 1 88 ? -6.633 2.676 11.627 1.00 75.19 88 LEU A C 1
ATOM 658 O O . LEU A 1 88 ? -7.515 2.302 12.401 1.00 75.19 88 LEU A O 1
ATOM 662 N N . TYR A 1 89 ? -5.349 2.695 11.992 1.00 73.94 89 TYR A N 1
ATOM 663 C CA . TYR A 1 89 ? -4.891 2.306 13.324 1.00 73.94 89 TYR A CA 1
ATOM 664 C C . TYR A 1 89 ? -5.422 3.249 14.409 1.00 73.94 89 TYR A C 1
ATOM 666 O O . TYR A 1 89 ? -5.834 2.790 15.476 1.00 73.94 89 TYR A O 1
ATOM 674 N N . ARG A 1 90 ? -5.477 4.561 14.147 1.00 77.81 90 ARG A N 1
ATOM 675 C CA . ARG A 1 90 ? -6.100 5.535 15.061 1.00 77.81 90 ARG A CA 1
ATOM 676 C C . ARG A 1 90 ? -7.608 5.316 15.194 1.00 77.81 90 ARG A C 1
ATOM 678 O O . ARG A 1 90 ? -8.145 5.489 16.283 1.00 77.81 90 ARG A O 1
ATOM 685 N N . LEU A 1 91 ? -8.270 4.869 14.129 1.00 75.19 91 LEU A N 1
ATOM 686 C CA . LEU A 1 91 ? -9.708 4.585 14.085 1.00 75.19 91 LEU A CA 1
ATOM 687 C C . LEU A 1 91 ? -10.087 3.177 14.591 1.00 75.19 91 LEU A C 1
ATOM 689 O O . LEU A 1 91 ? -11.268 2.836 14.592 1.00 75.19 91 LEU A O 1
ATOM 693 N N . ARG A 1 92 ? -9.133 2.370 15.087 1.00 71.50 92 ARG A N 1
ATOM 694 C CA . ARG A 1 92 ? -9.339 0.948 15.456 1.00 71.50 92 ARG A CA 1
ATOM 695 C C . ARG A 1 92 ? -10.382 0.670 16.545 1.00 71.50 92 ARG A C 1
ATOM 697 O O . ARG A 1 92 ? -10.782 -0.477 16.721 1.00 71.50 92 ARG A O 1
ATOM 704 N N . PHE A 1 93 ? -10.777 1.687 17.307 1.00 65.62 93 PHE A N 1
ATOM 705 C CA . PHE A 1 93 ? -11.786 1.572 18.366 1.00 65.62 93 PHE A CA 1
ATOM 706 C C . PHE A 1 93 ? -13.179 2.050 17.931 1.00 65.62 93 PHE A C 1
ATOM 708 O O . PHE A 1 93 ? -14.133 1.923 18.695 1.00 65.62 93 PHE A O 1
ATOM 715 N N . VAL A 1 94 ? -13.311 2.568 16.705 1.00 76.12 94 VAL A N 1
ATOM 716 C CA . VAL A 1 94 ? -14.562 3.084 16.143 1.00 76.12 94 VAL A CA 1
ATOM 717 C C . VAL A 1 94 ? -15.120 2.058 15.146 1.00 76.12 94 VAL A C 1
ATOM 719 O O . VAL A 1 94 ? -14.362 1.565 14.311 1.00 76.12 94 VAL A O 1
ATOM 722 N N . PRO A 1 95 ? -16.431 1.744 15.157 1.00 69.00 95 PRO A N 1
ATOM 723 C CA . PRO A 1 95 ? -17.028 0.794 14.206 1.00 69.00 95 PRO A CA 1
ATOM 724 C C . PRO A 1 95 ? -16.848 1.211 12.737 1.00 69.00 95 PRO A C 1
ATOM 726 O O . PRO A 1 95 ? -16.712 0.364 11.859 1.00 69.00 95 PRO A O 1
ATOM 729 N N . GLN A 1 96 ? -16.767 2.518 12.470 1.00 76.06 96 GLN A N 1
ATOM 730 C CA . GLN A 1 96 ? -16.459 3.058 11.142 1.00 76.06 96 GLN A CA 1
ATOM 731 C C . GLN A 1 96 ? -15.062 2.641 10.644 1.00 76.06 96 GLN A C 1
ATOM 733 O O . GLN A 1 96 ? -14.876 2.423 9.449 1.00 76.06 96 GLN A O 1
ATOM 738 N N . GLY A 1 97 ? -14.092 2.474 11.552 1.00 68.50 97 GLY A N 1
ATOM 739 C CA . GLY A 1 97 ? -12.740 2.027 11.216 1.00 68.50 97 GLY A CA 1
ATOM 740 C C . GLY A 1 97 ? -12.688 0.574 10.741 1.00 68.50 97 GLY A C 1
ATOM 741 O O . GLY A 1 97 ? -11.865 0.241 9.893 1.00 68.50 97 GLY A O 1
ATOM 742 N N . GLU A 1 98 ? -13.594 -0.282 11.223 1.00 72.69 98 GLU A N 1
ATOM 743 C CA . GLU A 1 98 ? -13.690 -1.678 10.778 1.00 72.69 98 GLU A CA 1
ATOM 744 C C . GLU A 1 98 ? -14.199 -1.750 9.330 1.00 72.69 98 GLU A C 1
ATOM 746 O O . GLU A 1 98 ? -13.589 -2.425 8.504 1.00 72.69 98 GLU A O 1
ATOM 751 N N . ILE A 1 99 ? -15.236 -0.975 8.988 1.00 79.06 99 ILE A N 1
ATOM 752 C CA . ILE A 1 99 ? -15.763 -0.882 7.614 1.00 79.06 99 ILE A CA 1
ATOM 753 C C . ILE A 1 99 ? -14.697 -0.334 6.658 1.00 79.06 99 ILE A C 1
ATOM 755 O O . ILE A 1 99 ? -14.488 -0.893 5.583 1.00 79.06 99 ILE A O 1
ATOM 759 N N . ALA A 1 100 ? -13.984 0.723 7.056 1.00 75.62 100 ALA A N 1
ATOM 760 C CA . ALA A 1 100 ? -12.918 1.302 6.244 1.00 75.62 100 ALA A CA 1
ATOM 761 C C . ALA A 1 100 ? -11.748 0.322 6.028 1.00 75.62 100 ALA A C 1
ATOM 763 O O . ALA A 1 100 ? -11.214 0.241 4.923 1.00 75.62 100 ALA A O 1
ATOM 764 N N . ALA A 1 101 ? -11.380 -0.467 7.045 1.00 74.38 101 ALA A N 1
ATOM 765 C CA . ALA A 1 101 ? -10.350 -1.498 6.917 1.00 74.38 101 ALA A CA 1
ATOM 766 C C . ALA A 1 101 ? -10.784 -2.637 5.977 1.00 74.38 101 ALA A C 1
ATOM 768 O O . ALA A 1 101 ? -9.998 -3.056 5.128 1.00 74.38 101 ALA A O 1
ATOM 769 N N . TRP A 1 102 ? -12.035 -3.100 6.072 1.00 76.44 102 TRP A N 1
ATOM 770 C CA . TRP A 1 102 ? -12.600 -4.081 5.137 1.00 76.44 102 TRP A CA 1
ATOM 771 C C . TRP A 1 102 ? -12.619 -3.565 3.701 1.00 76.44 102 TRP A C 1
ATOM 773 O O . TRP A 1 102 ? -12.226 -4.284 2.783 1.00 76.44 102 TRP A O 1
ATOM 783 N N . PHE A 1 103 ? -13.025 -2.310 3.510 1.00 80.19 103 PHE A N 1
ATOM 784 C CA . PHE A 1 103 ? -13.008 -1.672 2.201 1.00 80.19 103 PHE A CA 1
ATOM 785 C C . PHE A 1 103 ? -11.582 -1.570 1.642 1.00 80.19 103 PHE A C 1
ATOM 787 O O . PHE A 1 103 ? -11.354 -1.909 0.485 1.00 80.19 103 PHE A O 1
ATOM 794 N N . GLY A 1 104 ? -10.602 -1.195 2.472 1.00 73.56 104 GLY A N 1
ATOM 795 C CA . GLY A 1 104 ? -9.189 -1.153 2.083 1.00 73.56 104 GLY A CA 1
ATOM 796 C C . GLY A 1 104 ? -8.644 -2.516 1.645 1.00 73.56 104 GLY A C 1
ATOM 797 O O . GLY A 1 104 ? -7.997 -2.611 0.604 1.00 73.56 104 GLY A O 1
ATOM 798 N N . VAL A 1 105 ? -8.956 -3.584 2.388 1.00 74.19 105 VAL A N 1
ATOM 799 C CA . VAL A 1 105 ? -8.591 -4.959 2.003 1.00 74.19 105 VAL A CA 1
ATOM 800 C C . VAL A 1 105 ? -9.243 -5.352 0.678 1.00 74.19 105 VAL A C 1
ATOM 802 O O . VAL A 1 105 ? -8.564 -5.902 -0.185 1.00 74.19 105 VAL A O 1
ATOM 805 N N . LEU A 1 106 ? -10.531 -5.050 0.490 1.00 79.00 106 LEU A N 1
ATOM 806 C CA . LEU A 1 106 ? -11.253 -5.367 -0.743 1.00 79.00 106 LEU A CA 1
ATOM 807 C C . LEU A 1 106 ? -10.633 -4.664 -1.957 1.00 79.00 106 LEU A C 1
ATOM 809 O O . LEU A 1 106 ? -10.390 -5.305 -2.977 1.00 79.00 106 LEU A O 1
ATOM 813 N N . VAL A 1 107 ? -10.337 -3.368 -1.842 1.00 78.12 107 VAL A N 1
ATOM 81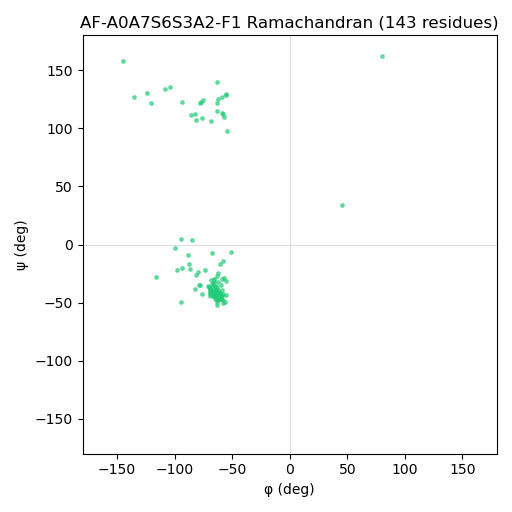4 C CA . VAL A 1 107 ? -9.703 -2.589 -2.915 1.00 78.12 107 VAL A CA 1
ATOM 815 C C . VAL A 1 107 ? -8.333 -3.164 -3.268 1.00 78.12 107 VAL A C 1
ATOM 817 O O . VAL A 1 107 ? -8.049 -3.367 -4.445 1.00 78.12 107 VAL A O 1
ATOM 820 N N . LEU A 1 108 ? -7.501 -3.483 -2.273 1.00 74.56 108 LEU A N 1
ATOM 821 C CA . LEU A 1 108 ? -6.184 -4.073 -2.522 1.00 74.56 108 LEU A CA 1
ATOM 822 C C . LEU A 1 108 ? -6.277 -5.477 -3.126 1.00 74.56 108 LEU A C 1
ATOM 824 O O . LEU A 1 108 ? -5.458 -5.837 -3.968 1.00 74.56 108 LEU A O 1
ATOM 828 N N . MET A 1 109 ? -7.285 -6.262 -2.749 1.00 75.00 109 MET A N 1
ATOM 829 C CA . MET A 1 109 ? -7.530 -7.580 -3.333 1.00 75.00 109 MET A CA 1
ATOM 830 C C . MET A 1 109 ? -7.944 -7.472 -4.804 1.00 75.00 109 MET A C 1
ATOM 832 O O . MET A 1 109 ? -7.401 -8.189 -5.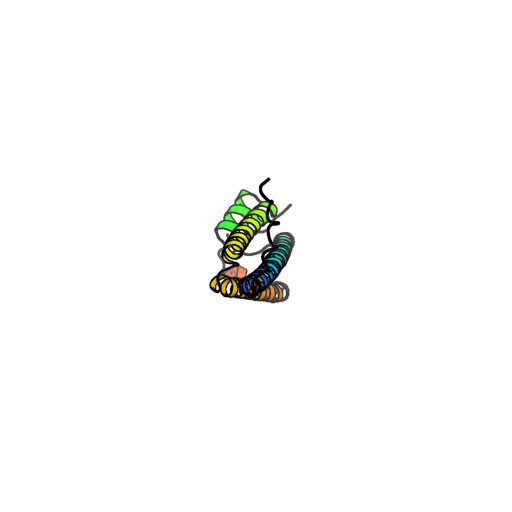641 1.00 75.00 109 MET A O 1
ATOM 836 N N . LEU A 1 110 ? -8.844 -6.542 -5.136 1.00 78.69 110 LEU A N 1
ATOM 837 C CA . LEU A 1 110 ? -9.232 -6.260 -6.521 1.00 78.69 110 LEU A CA 1
ATOM 838 C C . LEU A 1 110 ? -8.047 -5.758 -7.345 1.00 78.69 110 LEU A C 1
ATOM 840 O O . LEU A 1 110 ? -7.864 -6.204 -8.474 1.00 78.69 110 LEU A O 1
ATOM 844 N N . LEU A 1 111 ? -7.223 -4.879 -6.773 1.00 76.31 111 LEU A N 1
ATOM 845 C CA . LEU A 1 111 ? -6.016 -4.382 -7.429 1.00 76.31 111 LEU A CA 1
ATOM 846 C C . LEU A 1 111 ? -5.023 -5.519 -7.702 1.00 76.31 111 LEU A C 1
ATOM 848 O O . LEU A 1 111 ? -4.492 -5.623 -8.802 1.00 76.31 111 LEU A O 1
ATOM 852 N N . THR A 1 112 ? -4.840 -6.422 -6.737 1.00 74.75 112 THR A N 1
ATOM 853 C CA . THR A 1 112 ? -3.985 -7.609 -6.889 1.00 74.75 112 THR A CA 1
ATOM 854 C C . THR A 1 112 ? -4.518 -8.546 -7.980 1.00 74.75 112 THR A C 1
ATOM 856 O O . THR A 1 112 ? -3.753 -9.042 -8.805 1.00 74.75 112 THR A O 1
ATOM 859 N N . ALA A 1 113 ? -5.835 -8.770 -8.030 1.00 75.50 113 ALA A N 1
ATOM 860 C CA . ALA A 1 113 ? -6.466 -9.573 -9.076 1.00 75.50 113 ALA A CA 1
ATOM 861 C C . ALA A 1 113 ? -6.328 -8.920 -10.461 1.00 75.50 113 ALA A C 1
ATOM 863 O O . ALA A 1 113 ? -6.009 -9.601 -11.435 1.00 75.50 113 ALA A O 1
ATOM 864 N N . TYR A 1 114 ? -6.507 -7.599 -10.537 1.00 76.62 114 TYR A N 1
ATOM 865 C CA . TYR A 1 114 ? -6.303 -6.820 -11.756 1.00 76.62 114 TYR A CA 1
ATOM 866 C C . TYR A 1 114 ? -4.860 -6.930 -12.253 1.00 76.62 114 TYR A C 1
ATOM 868 O O . TYR A 1 114 ? -4.644 -7.166 -13.438 1.00 76.62 114 TYR A O 1
ATOM 876 N N . TRP A 1 115 ? -3.877 -6.859 -11.352 1.00 71.38 115 TRP A N 1
ATOM 877 C CA . TRP A 1 115 ? -2.477 -7.124 -11.681 1.00 71.38 115 TRP A CA 1
ATOM 878 C C . TRP A 1 115 ? -2.253 -8.527 -12.233 1.00 71.38 115 TRP A C 1
ATOM 880 O O . TRP A 1 115 ? -1.489 -8.676 -13.178 1.00 71.38 115 TRP A O 1
ATOM 890 N N . GLY A 1 116 ? -2.926 -9.547 -11.696 1.00 71.19 116 GLY A N 1
ATOM 891 C CA . GLY A 1 116 ? -2.852 -10.909 -12.231 1.00 71.19 116 GLY A CA 1
ATOM 892 C C . GLY A 1 116 ? -3.339 -11.000 -13.681 1.00 71.19 116 GLY A C 1
ATOM 893 O O . GLY A 1 116 ? -2.689 -11.630 -14.510 1.00 71.19 116 GLY A O 1
ATOM 894 N N . VAL A 1 117 ? -4.443 -10.321 -14.004 1.00 70.56 117 VAL A N 1
ATOM 895 C CA . VAL A 1 117 ? -4.977 -10.238 -15.375 1.00 70.56 117 VAL A CA 1
ATOM 896 C C . VAL A 1 117 ? -4.063 -9.408 -16.279 1.00 70.56 117 VAL A C 1
ATOM 898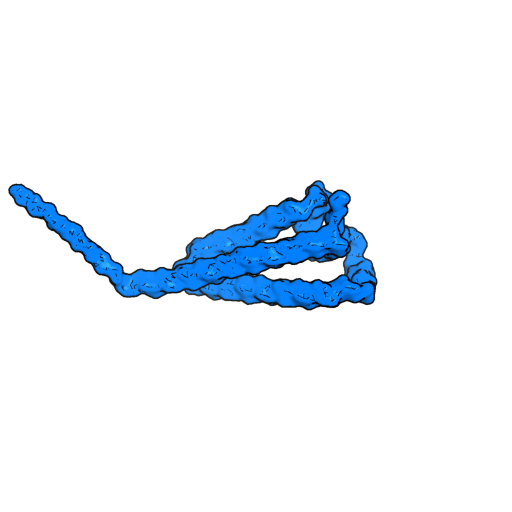 O O . VAL A 1 117 ? -3.809 -9.792 -17.418 1.00 70.56 117 VAL A O 1
ATOM 901 N N . TY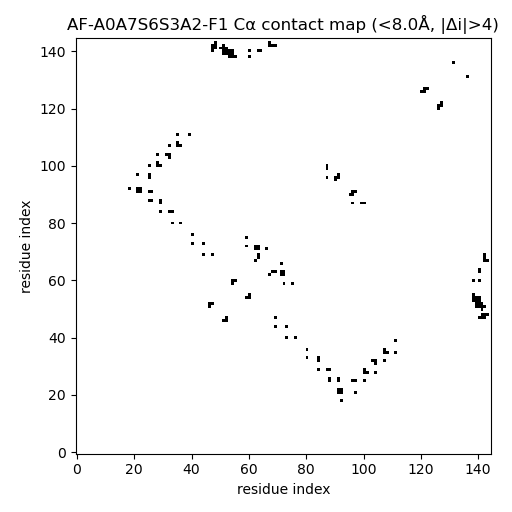R A 1 118 ? -3.533 -8.292 -15.780 1.00 65.44 118 TYR A N 1
ATOM 902 C CA . TYR A 1 118 ? -2.598 -7.450 -16.521 1.00 65.44 118 TYR A CA 1
ATOM 903 C C . TYR A 1 118 ? -1.285 -8.183 -16.812 1.00 65.44 118 TYR A C 1
ATOM 905 O O . TYR A 1 118 ? -0.776 -8.109 -17.921 1.00 65.44 118 TYR A O 1
ATOM 913 N N . ALA A 1 119 ? -0.761 -8.948 -15.855 1.00 66.94 119 ALA A N 1
ATOM 914 C CA . ALA A 1 119 ? 0.446 -9.741 -16.043 1.00 66.94 119 ALA A CA 1
ATOM 915 C C . ALA A 1 119 ? 0.251 -10.860 -17.075 1.00 66.94 119 ALA A C 1
ATOM 917 O O . ALA A 1 119 ? 1.204 -11.216 -17.751 1.00 66.94 119 ALA A O 1
ATOM 918 N N . THR A 1 120 ? -0.958 -11.410 -17.228 1.00 69.00 120 THR A N 1
ATOM 919 C CA . THR A 1 120 ? -1.220 -12.439 -18.245 1.00 69.00 120 THR A CA 1
ATOM 920 C C . THR A 1 120 ? -1.485 -11.857 -19.634 1.00 69.00 120 THR A C 1
ATOM 922 O O . THR A 1 120 ? -0.994 -12.413 -20.611 1.00 69.00 120 THR A O 1
ATOM 925 N N . HIS A 1 121 ? -2.200 -10.730 -19.737 1.00 64.81 121 HIS A N 1
ATOM 926 C CA . HIS A 1 121 ? -2.583 -10.119 -21.023 1.00 64.81 121 HIS A CA 1
ATOM 927 C C . HIS A 1 121 ? -1.603 -9.047 -21.520 1.00 64.81 121 HIS A C 1
ATOM 929 O O . HIS A 1 121 ? -1.561 -8.749 -22.710 1.00 64.81 121 HIS A O 1
ATOM 935 N N . GLY A 1 122 ? -0.782 -8.471 -20.640 1.00 57.75 122 GLY A N 1
ATOM 936 C CA . GLY A 1 122 ? 0.202 -7.434 -20.974 1.00 57.75 122 GLY A CA 1
ATOM 937 C C . GLY A 1 122 ? 1.352 -7.923 -21.858 1.00 57.75 122 GLY A C 1
ATOM 938 O O . GLY A 1 122 ? 2.156 -7.120 -22.322 1.00 57.75 122 GLY A O 1
ATOM 939 N N . HIS A 1 123 ? 1.425 -9.232 -22.109 1.00 58.09 123 HIS A N 1
ATOM 940 C CA . HIS A 1 123 ? 2.374 -9.844 -23.033 1.00 58.09 123 HIS A CA 1
ATOM 941 C C . HIS A 1 123 ? 1.862 -9.922 -24.476 1.00 58.09 123 HIS A C 1
ATOM 943 O O . HIS A 1 123 ? 2.646 -10.256 -25.366 1.00 58.09 123 HIS A O 1
ATOM 949 N N . GLU A 1 124 ? 0.584 -9.622 -24.739 1.00 64.88 124 GLU A N 1
ATOM 950 C CA . GLU A 1 124 ? 0.074 -9.643 -26.106 1.00 64.88 124 GLU A CA 1
ATOM 951 C C . GLU A 1 124 ? 0.524 -8.391 -26.882 1.00 64.88 124 GLU A C 1
ATOM 953 O O . GLU A 1 124 ? 0.225 -7.260 -26.481 1.00 64.88 124 GLU A O 1
ATOM 958 N N . PRO A 1 125 ? 1.222 -8.557 -28.022 1.00 57.53 125 PRO A N 1
ATOM 959 C CA . PRO A 1 125 ? 1.720 -7.434 -28.816 1.00 57.53 125 PRO A CA 1
ATOM 960 C C . PRO A 1 125 ? 0.590 -6.547 -29.365 1.00 57.53 125 PRO A C 1
ATOM 962 O O . PRO A 1 125 ? 0.798 -5.357 -29.593 1.00 57.53 125 PRO A O 1
ATOM 965 N N . GLU A 1 126 ? -0.618 -7.094 -29.520 1.00 64.00 126 GLU A N 1
ATOM 966 C CA . GLU A 1 126 ? -1.820 -6.372 -29.955 1.00 64.00 126 GLU A CA 1
ATOM 967 C C . GLU A 1 126 ? -2.340 -5.395 -28.880 1.00 64.00 126 GLU A C 1
ATOM 969 O O . GLU A 1 126 ? -2.744 -4.269 -29.185 1.00 64.00 126 GLU A O 1
ATOM 974 N N . VAL A 1 127 ? -2.237 -5.764 -27.599 1.00 63.44 127 VAL A N 1
ATOM 975 C CA . VAL A 1 127 ? -2.582 -4.887 -26.466 1.00 63.44 127 VAL A CA 1
ATOM 976 C C . VAL A 1 127 ? -1.569 -3.746 -26.341 1.00 63.44 127 VAL A C 1
ATOM 978 O O . VAL A 1 127 ? -1.945 -2.596 -26.118 1.00 63.44 127 VAL A O 1
ATOM 981 N N . LEU A 1 128 ? -0.281 -4.025 -26.555 1.00 61.19 128 LEU A N 1
ATOM 982 C CA . LEU A 1 128 ? 0.764 -2.996 -26.561 1.00 61.19 128 LEU A CA 1
ATOM 983 C C . LEU A 1 128 ? 0.603 -2.014 -27.732 1.00 61.19 128 LEU A C 1
ATOM 985 O O . LEU A 1 128 ? 0.763 -0.809 -27.541 1.00 61.19 128 LEU A O 1
ATOM 989 N N . ALA A 1 129 ? 0.229 -2.504 -28.917 1.00 59.78 129 ALA A N 1
ATOM 990 C CA . ALA A 1 129 ? -0.038 -1.665 -30.085 1.00 59.78 129 ALA A CA 1
ATOM 991 C C . ALA A 1 129 ? -1.264 -0.756 -29.877 1.00 59.78 129 ALA A C 1
ATOM 993 O O . ALA A 1 129 ? -1.199 0.445 -30.137 1.00 59.78 129 ALA A O 1
ATOM 994 N N . THR A 1 130 ? -2.355 -1.297 -29.328 1.00 64.25 130 THR A N 1
ATOM 995 C CA . THR A 1 130 ? -3.585 -0.530 -29.058 1.00 64.25 130 THR A CA 1
ATOM 996 C C . THR A 1 130 ? -3.432 0.475 -27.913 1.00 64.25 130 THR A C 1
ATOM 998 O O . THR A 1 130 ? -3.986 1.575 -27.979 1.00 64.25 130 THR A O 1
ATOM 1001 N N . LEU A 1 131 ? -2.657 0.151 -26.872 1.00 59.81 131 LEU A N 1
ATOM 1002 C CA . LEU A 1 131 ? -2.298 1.103 -25.814 1.00 59.81 131 LEU A CA 1
ATOM 1003 C C . LEU A 1 131 ? -1.342 2.191 -26.324 1.00 59.81 131 LEU A C 1
ATOM 1005 O O . LEU A 1 131 ? -1.499 3.350 -25.940 1.00 59.81 131 LEU A O 1
ATOM 1009 N N . GLY A 1 132 ? -0.405 1.840 -27.210 1.00 57.97 132 GLY A N 1
ATOM 1010 C CA . GLY A 1 132 ? 0.512 2.777 -27.864 1.00 57.97 132 GLY A CA 1
ATOM 1011 C C . GLY A 1 132 ? -0.176 3.770 -28.807 1.00 57.97 132 GLY A C 1
ATOM 1012 O O . GLY A 1 132 ? 0.290 4.899 -28.925 1.00 57.97 132 GLY A O 1
ATOM 1013 N N . GLU A 1 133 ? -1.296 3.388 -29.429 1.00 59.38 133 GLU A N 1
ATOM 1014 C CA . GLU A 1 133 ? -2.138 4.295 -30.227 1.00 59.38 133 GLU A CA 1
ATOM 1015 C C . GLU A 1 133 ? -3.050 5.192 -29.376 1.00 59.38 133 GLU A C 1
ATOM 1017 O O . GLU A 1 133 ? -3.333 6.328 -29.757 1.00 59.38 133 GLU A O 1
ATOM 1022 N N . ARG A 1 134 ? -3.554 4.698 -28.235 1.00 57.16 134 ARG A N 1
ATOM 1023 C CA . ARG A 1 134 ? -4.548 5.421 -27.415 1.00 57.16 134 ARG A CA 1
ATOM 1024 C C . ARG A 1 134 ? -3.953 6.386 -26.398 1.00 57.16 134 ARG A C 1
ATOM 1026 O O . ARG A 1 134 ? -4.668 7.267 -25.919 1.00 57.16 134 ARG A O 1
ATOM 1033 N N . LEU A 1 135 ? -2.690 6.217 -26.026 1.00 56.59 135 LEU A N 1
ATOM 1034 C CA . LEU A 1 135 ? -2.026 7.065 -25.044 1.00 56.59 135 LEU A CA 1
ATOM 1035 C C . LEU A 1 135 ? -1.008 7.965 -25.747 1.00 56.59 135 LEU A C 1
ATOM 1037 O O . LEU A 1 135 ? -0.227 7.469 -26.555 1.00 56.59 135 LEU A O 1
ATOM 1041 N N . PRO A 1 136 ? -0.964 9.274 -25.437 1.00 56.09 136 PRO A N 1
ATOM 1042 C CA . PRO A 1 136 ? 0.101 10.128 -25.944 1.00 56.09 136 PRO A CA 1
ATOM 1043 C C . PRO A 1 136 ? 1.446 9.513 -25.533 1.00 56.09 136 PRO A C 1
ATOM 1045 O O . PRO A 1 136 ? 1.629 9.190 -24.355 1.00 56.09 136 PRO A O 1
ATOM 1048 N N . HIS A 1 137 ? 2.361 9.349 -26.498 1.00 53.22 137 HIS A N 1
ATOM 1049 C CA . HIS A 1 137 ? 3.667 8.668 -26.388 1.00 53.22 137 HIS A CA 1
ATOM 1050 C C . HIS A 1 137 ? 4.560 9.126 -25.217 1.00 53.22 137 HIS A C 1
ATOM 1052 O O . HIS A 1 137 ? 5.600 8.536 -24.944 1.00 53.22 137 HIS A O 1
ATOM 1058 N N . GLU A 1 138 ? 4.149 10.167 -24.505 1.00 53.91 138 GLU A N 1
ATOM 1059 C CA . GLU A 1 138 ? 4.857 10.812 -23.414 1.00 53.91 138 GLU A CA 1
ATOM 1060 C C . GLU A 1 138 ? 4.737 10.052 -22.081 1.00 53.91 138 GLU A C 1
ATOM 1062 O O . GLU A 1 138 ? 5.616 10.178 -21.244 1.00 53.91 138 GLU A O 1
ATOM 1067 N N . ARG A 1 139 ? 3.707 9.218 -21.855 1.00 62.03 139 ARG A N 1
ATOM 1068 C CA . ARG A 1 139 ? 3.472 8.570 -20.536 1.00 62.03 139 ARG A CA 1
ATOM 1069 C C . ARG A 1 139 ? 4.055 7.169 -20.358 1.00 62.03 139 ARG A C 1
ATOM 1071 O O . ARG A 1 139 ? 3.808 6.533 -19.331 1.00 62.03 139 ARG A O 1
ATOM 1078 N N . TRP A 1 140 ? 4.805 6.672 -21.336 1.00 64.75 140 TRP A N 1
ATOM 1079 C CA . TRP A 1 140 ? 5.482 5.386 -21.207 1.00 64.75 140 TRP A CA 1
ATOM 1080 C C . TRP A 1 140 ? 6.735 5.544 -20.347 1.00 64.75 140 TRP A C 1
ATOM 1082 O O . TRP A 1 140 ? 7.615 6.340 -20.674 1.00 64.75 140 TRP A O 1
ATOM 1092 N N . VAL A 1 141 ? 6.822 4.802 -19.242 1.00 64.94 141 VAL A N 1
ATOM 1093 C CA . VAL A 1 141 ? 7.948 4.903 -18.310 1.00 64.94 141 VAL A CA 1
ATOM 1094 C C . VAL A 1 141 ? 8.651 3.558 -18.189 1.00 64.94 141 VAL A C 1
ATOM 1096 O O . VAL A 1 141 ? 8.059 2.554 -17.794 1.00 64.94 141 VAL A O 1
ATOM 1099 N N . THR A 1 142 ? 9.944 3.558 -18.503 1.00 66.12 142 THR A N 1
ATOM 1100 C CA . THR A 1 142 ? 10.858 2.422 -18.335 1.00 66.12 142 THR A CA 1
ATOM 1101 C C . THR A 1 142 ? 12.034 2.869 -17.485 1.00 66.12 142 THR A C 1
ATOM 1103 O O . THR A 1 142 ? 12.656 3.884 -17.798 1.00 66.12 142 THR A O 1
ATOM 1106 N N . LEU A 1 143 ? 12.369 2.108 -16.447 1.00 62.56 143 LEU A N 1
ATOM 1107 C CA . LEU A 1 143 ? 13.609 2.315 -15.705 1.00 62.56 143 LEU A CA 1
ATOM 1108 C C . LEU A 1 143 ? 14.724 1.542 -16.413 1.00 62.56 143 LEU A C 1
ATOM 1110 O O . LEU A 1 143 ? 14.689 0.314 -16.441 1.00 62.56 143 LEU A O 1
ATOM 1114 N N . ARG A 1 144 ? 15.681 2.258 -17.012 1.00 57.00 144 ARG A N 1
ATOM 1115 C CA . ARG A 1 144 ? 16.965 1.685 -17.433 1.00 57.00 144 ARG A CA 1
ATOM 1116 C C . ARG A 1 144 ? 17.961 1.899 -16.300 1.00 57.00 144 ARG A C 1
ATOM 1118 O O . ARG A 1 144 ? 18.144 3.041 -15.886 1.00 57.00 144 ARG A O 1
ATOM 1125 N N . ASP A 1 145 ? 18.540 0.807 -15.811 1.00 51.78 145 ASP A N 1
ATOM 1126 C CA . ASP A 1 145 ? 19.775 0.862 -15.020 1.00 51.78 145 ASP A CA 1
ATOM 1127 C C . ASP A 1 145 ? 20.953 1.291 -15.918 1.00 51.78 145 ASP A C 1
ATOM 1129 O O . ASP A 1 145 ? 20.952 0.915 -17.119 1.00 51.78 145 ASP A O 1
#

Mean predicted aligned error: 12.74 Å